Protein AF-C8PBP5-F1 (afdb_monomer)

Structure (mmCIF, N/CA/C/O backbone):
data_AF-C8PBP5-F1
#
_entry.id   AF-C8PBP5-F1
#
loop_
_atom_site.group_PDB
_atom_site.id
_atom_site.type_symbol
_atom_site.label_atom_id
_atom_site.label_alt_id
_atom_site.label_comp_id
_atom_site.label_asym_id
_atom_site.label_entity_id
_atom_site.label_seq_id
_atom_site.pdbx_PDB_ins_code
_atom_site.Cartn_x
_atom_site.Cartn_y
_atom_site.Cartn_z
_atom_site.occupancy
_atom_site.B_iso_or_equiv
_atom_site.auth_seq_id
_atom_site.auth_comp_id
_atom_site.auth_asym_id
_atom_site.auth_atom_id
_atom_site.pdbx_PDB_model_num
ATOM 1 N N . MET A 1 1 ? -18.090 -18.940 14.588 1.00 58.81 1 MET A N 1
ATOM 2 C CA . MET A 1 1 ? -16.762 -18.847 13.919 1.00 58.81 1 MET A CA 1
ATOM 3 C C . MET A 1 1 ? -16.799 -19.028 12.393 1.00 58.81 1 MET A C 1
ATOM 5 O O . MET A 1 1 ? -16.227 -18.182 11.717 1.00 58.81 1 MET A O 1
ATOM 9 N N . LYS A 1 2 ? -17.466 -20.051 11.820 1.00 68.12 2 LYS A N 1
ATOM 10 C CA . LYS A 1 2 ? -17.539 -20.245 10.347 1.00 68.12 2 LYS A CA 1
ATOM 11 C C . LYS A 1 2 ? -18.143 -19.047 9.586 1.00 68.12 2 LYS A C 1
ATOM 13 O O . LYS A 1 2 ? -17.538 -18.582 8.631 1.00 68.12 2 LYS A O 1
ATOM 18 N N . SER A 1 3 ? -19.259 -18.486 10.062 1.00 78.06 3 SER A N 1
ATOM 19 C CA . SER A 1 3 ? -19.927 -17.335 9.417 1.00 78.06 3 SER A CA 1
ATOM 20 C C . SER A 1 3 ? -19.039 -16.078 9.322 1.00 78.06 3 SER A C 1
ATOM 22 O O . SER A 1 3 ? -18.953 -15.464 8.262 1.00 78.06 3 SER A O 1
ATOM 24 N N . LYS A 1 4 ? -18.280 -15.739 10.379 1.00 79.44 4 LYS A N 1
ATOM 25 C CA . LYS A 1 4 ? -17.357 -14.583 10.378 1.00 79.44 4 LYS A CA 1
ATOM 26 C C . LYS A 1 4 ? -16.226 -14.738 9.353 1.00 79.44 4 LYS A C 1
ATOM 28 O O . LYS A 1 4 ? -15.914 -13.785 8.649 1.00 79.44 4 LYS A O 1
ATOM 33 N N . ARG A 1 5 ? -15.655 -15.944 9.226 1.00 83.19 5 ARG A N 1
ATOM 34 C CA . ARG A 1 5 ? -14.628 -16.244 8.209 1.00 83.19 5 ARG A CA 1
ATOM 35 C C . ARG A 1 5 ? -15.178 -16.138 6.787 1.00 83.19 5 ARG A C 1
ATOM 37 O O . ARG A 1 5 ? -14.516 -15.564 5.935 1.00 83.19 5 ARG A O 1
ATOM 44 N N . ILE A 1 6 ? -16.394 -16.631 6.547 1.00 88.00 6 ILE A N 1
ATOM 45 C CA . ILE A 1 6 ? -17.049 -16.511 5.236 1.00 88.00 6 ILE A CA 1
ATOM 46 C C . ILE A 1 6 ? -17.241 -15.035 4.870 1.00 88.00 6 ILE A C 1
ATOM 48 O O . ILE A 1 6 ? -16.852 -14.632 3.779 1.00 88.00 6 ILE A O 1
ATOM 52 N N . LYS A 1 7 ? -17.755 -14.208 5.792 1.00 86.00 7 LYS A N 1
ATOM 53 C CA . LYS A 1 7 ? -17.923 -12.764 5.555 1.00 86.00 7 LYS A CA 1
ATOM 54 C C . LYS A 1 7 ? -16.603 -12.069 5.213 1.00 86.00 7 LYS A C 1
ATOM 56 O O . LYS A 1 7 ? -16.573 -11.280 4.275 1.00 86.00 7 LYS A O 1
ATOM 61 N N . LEU A 1 8 ? -15.529 -12.366 5.953 1.00 88.12 8 LEU A N 1
ATOM 62 C CA . LEU A 1 8 ? -14.197 -11.808 5.692 1.00 88.12 8 LEU A CA 1
ATOM 63 C C . LEU A 1 8 ? -13.700 -12.187 4.297 1.00 88.12 8 LEU A C 1
ATOM 65 O O . LEU A 1 8 ? -13.364 -11.297 3.528 1.00 88.12 8 LEU A O 1
ATOM 69 N N . ASN A 1 9 ? -13.745 -13.472 3.940 1.00 90.75 9 ASN A N 1
ATOM 70 C CA . ASN A 1 9 ? -13.300 -13.942 2.627 1.00 90.75 9 ASN A CA 1
ATOM 71 C C . ASN A 1 9 ? -14.086 -13.294 1.480 1.00 90.75 9 ASN A C 1
ATOM 73 O O . ASN A 1 9 ? -13.494 -12.878 0.486 1.00 90.75 9 ASN A O 1
ATOM 77 N N . VAL A 1 10 ? -15.411 -13.176 1.625 1.00 92.25 10 VAL A N 1
ATOM 78 C CA . VAL A 1 10 ? -16.265 -12.511 0.629 1.00 92.25 10 VAL A CA 1
ATOM 79 C C . VAL A 1 10 ? -15.881 -11.039 0.490 1.00 92.25 10 VAL A C 1
ATOM 81 O O . VAL A 1 10 ? -15.733 -10.552 -0.626 1.00 92.25 10 VAL A O 1
ATOM 84 N N . PHE A 1 11 ? -15.655 -10.330 1.598 1.00 90.31 11 PHE A N 1
ATOM 85 C CA . PHE A 1 11 ? -15.215 -8.937 1.536 1.00 90.31 11 PHE A CA 1
ATOM 86 C C . PHE A 1 11 ? -13.814 -8.777 0.957 1.00 90.31 11 PHE A C 1
ATOM 88 O O . PHE A 1 11 ? -13.587 -7.840 0.204 1.00 90.31 11 PHE A O 1
ATOM 95 N N . THR A 1 12 ? -12.884 -9.684 1.249 1.00 93.75 12 THR A N 1
ATOM 96 C CA . THR A 1 12 ? -11.561 -9.697 0.613 1.00 93.75 12 THR A CA 1
ATOM 97 C C . THR A 1 12 ? -11.690 -9.852 -0.899 1.00 93.75 12 THR A C 1
ATOM 99 O O . THR A 1 12 ? -11.082 -9.080 -1.633 1.00 93.75 12 THR A O 1
ATOM 102 N N . ALA A 1 13 ? -12.528 -10.777 -1.376 1.00 94.44 13 ALA A N 1
ATOM 103 C CA . ALA A 1 13 ? -12.785 -10.948 -2.806 1.00 94.44 13 ALA A CA 1
ATOM 104 C C . ALA A 1 13 ? -13.419 -9.696 -3.441 1.00 94.44 13 ALA A C 1
ATOM 106 O O . ALA A 1 13 ? -13.004 -9.277 -4.520 1.00 94.44 13 ALA A O 1
ATOM 107 N N . LEU A 1 14 ? -14.373 -9.059 -2.753 1.00 94.00 14 LEU A N 1
ATOM 108 C CA . LEU A 1 14 ? -14.971 -7.795 -3.195 1.00 94.00 14 LEU A CA 1
ATOM 109 C C . LEU A 1 14 ? -13.941 -6.663 -3.258 1.00 94.00 14 LEU A C 1
ATOM 111 O O . LEU A 1 14 ? -13.927 -5.918 -4.232 1.00 94.00 14 LEU A O 1
ATOM 115 N N . MET A 1 15 ? -13.062 -6.552 -2.259 1.00 94.06 15 MET A N 1
ATOM 116 C CA . MET A 1 15 ? -11.992 -5.554 -2.250 1.00 94.06 15 MET A CA 1
ATOM 117 C C . MET A 1 15 ? -10.990 -5.797 -3.380 1.00 94.06 15 MET A C 1
ATOM 119 O O . MET A 1 15 ? -10.608 -4.837 -4.034 1.00 94.06 15 MET A O 1
ATOM 123 N N . ILE A 1 16 ? -10.623 -7.051 -3.674 1.00 95.75 16 ILE A N 1
ATOM 124 C CA . ILE A 1 16 ? -9.782 -7.387 -4.838 1.00 95.75 16 ILE A CA 1
ATOM 125 C C . ILE A 1 16 ? -10.450 -6.906 -6.128 1.00 95.75 16 ILE A C 1
ATOM 127 O O . ILE A 1 16 ? -9.833 -6.176 -6.902 1.00 95.75 16 ILE A O 1
ATOM 131 N N . ALA A 1 17 ? -11.714 -7.280 -6.347 1.00 94.00 17 ALA A N 1
ATOM 132 C CA . ALA A 1 17 ? -12.451 -6.888 -7.544 1.00 94.00 17 ALA A CA 1
ATOM 133 C C . ALA A 1 17 ? -12.553 -5.360 -7.668 1.00 94.00 17 ALA A C 1
ATOM 135 O O . ALA A 1 17 ? -12.294 -4.806 -8.735 1.00 94.00 17 ALA A O 1
ATOM 136 N N . MET A 1 18 ? -12.864 -4.671 -6.568 1.00 92.19 18 MET A N 1
ATOM 137 C CA . MET A 1 18 ? -12.952 -3.213 -6.531 1.00 92.19 18 MET A CA 1
ATOM 138 C C . MET A 1 18 ? -11.602 -2.553 -6.828 1.00 92.19 18 MET A C 1
ATOM 140 O O . MET A 1 18 ? -11.562 -1.633 -7.639 1.00 92.19 18 MET A O 1
ATOM 144 N N . SER A 1 19 ? -10.501 -3.028 -6.236 1.00 92.56 19 SER A N 1
ATOM 145 C CA . SER A 1 19 ? -9.151 -2.508 -6.497 1.00 92.56 19 SER A CA 1
ATOM 146 C C . SER A 1 19 ? -8.758 -2.659 -7.967 1.00 92.56 19 SER A C 1
ATOM 148 O O . SER A 1 19 ? -8.250 -1.711 -8.560 1.00 92.56 19 SER A O 1
ATOM 150 N N . VAL A 1 20 ? -9.055 -3.808 -8.586 1.00 92.06 20 VAL A N 1
ATOM 151 C CA . VAL A 1 20 ? -8.788 -4.034 -10.018 1.00 92.06 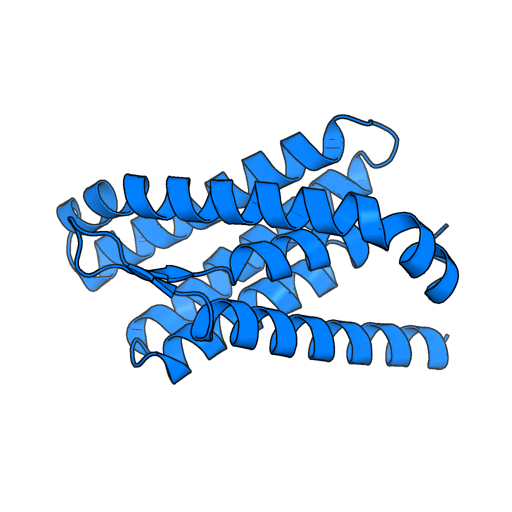20 VAL A CA 1
ATOM 152 C C . VAL A 1 20 ? -9.625 -3.095 -10.890 1.00 92.06 20 VAL A C 1
ATOM 154 O O . VAL A 1 20 ? -9.093 -2.479 -11.813 1.00 92.06 20 VAL A O 1
ATOM 157 N N . VAL A 1 21 ? -10.918 -2.933 -10.589 1.00 89.56 21 VAL A N 1
ATOM 158 C CA . VAL A 1 21 ? -11.800 -2.007 -11.323 1.00 89.56 21 VAL A CA 1
ATOM 159 C C . VAL A 1 21 ? -11.309 -0.566 -11.189 1.00 89.56 21 VAL A C 1
ATOM 161 O O . VAL A 1 21 ? -11.201 0.135 -12.194 1.00 89.56 21 VAL A O 1
ATOM 164 N N . LEU A 1 22 ? -10.951 -0.129 -9.979 1.00 85.50 22 LEU A N 1
ATOM 165 C CA . LEU A 1 22 ? -10.397 1.205 -9.747 1.00 85.50 22 LEU A CA 1
ATOM 166 C C . LEU A 1 22 ? -9.094 1.411 -10.522 1.00 85.50 22 LEU A C 1
ATOM 168 O O . LEU A 1 22 ? -8.945 2.424 -11.204 1.00 85.50 22 LEU A O 1
ATOM 172 N N . GLY A 1 23 ? -8.191 0.431 -10.475 1.00 83.62 23 GLY A N 1
ATOM 173 C CA . GLY A 1 23 ? -6.927 0.467 -11.202 1.00 83.62 23 GLY A CA 1
ATOM 174 C C . GLY A 1 23 ? -7.097 0.510 -12.721 1.00 83.62 23 GLY A C 1
ATOM 175 O O . GLY A 1 23 ? -6.290 1.134 -13.406 1.00 83.62 23 GLY A O 1
ATOM 176 N N . ARG A 1 24 ? -8.155 -0.109 -13.263 1.00 82.88 24 ARG A N 1
ATOM 177 C CA . ARG A 1 24 ? -8.376 -0.1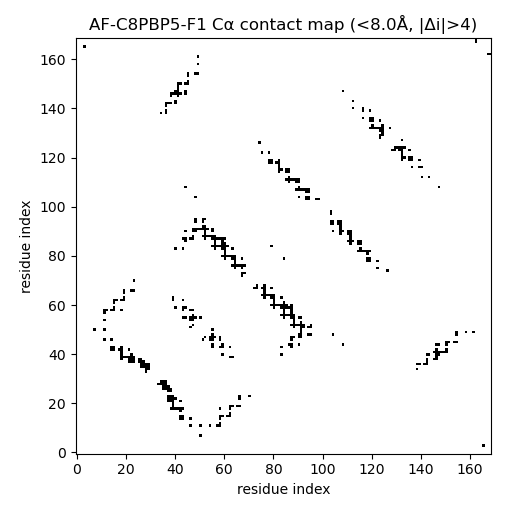84 -14.714 1.00 82.88 24 ARG A CA 1
ATOM 178 C C . ARG A 1 24 ? -9.187 0.976 -15.284 1.00 82.88 24 ARG A C 1
ATOM 180 O O 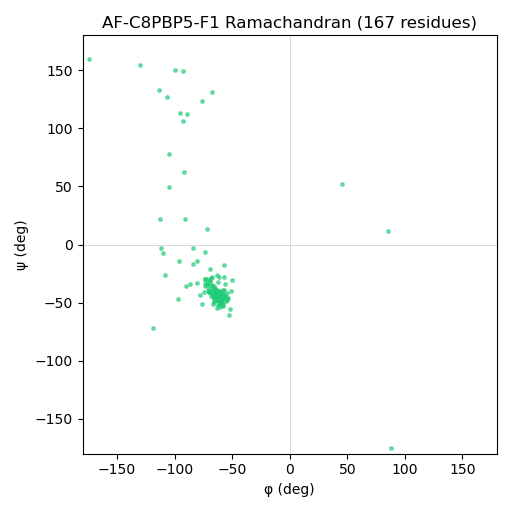. ARG A 1 24 ? -8.933 1.370 -16.424 1.00 82.88 24 ARG A O 1
ATOM 187 N N . CYS A 1 25 ? -10.170 1.476 -14.537 1.00 77.75 25 CYS A N 1
ATOM 188 C CA . CYS A 1 25 ? -11.078 2.533 -14.987 1.00 77.75 25 CYS A CA 1
ATOM 189 C C . CYS A 1 25 ? -10.520 3.936 -14.735 1.00 77.75 25 CYS A C 1
ATOM 191 O O . CYS A 1 25 ? -10.749 4.830 -15.547 1.00 77.75 25 CYS A O 1
ATOM 193 N N . PHE A 1 26 ? -9.776 4.135 -13.645 1.00 71.06 26 PHE A N 1
ATOM 194 C CA . PHE A 1 26 ? -9.191 5.428 -13.299 1.00 71.06 26 PHE A CA 1
ATOM 195 C C . PHE A 1 26 ? -7.696 5.416 -13.592 1.00 71.06 26 PHE A C 1
ATOM 197 O O . PHE A 1 26 ? -6.861 5.266 -12.702 1.00 71.06 26 PHE A O 1
ATOM 204 N N . LEU A 1 27 ? -7.382 5.557 -14.877 1.00 67.38 27 LEU A N 1
ATOM 205 C CA . LEU A 1 27 ? -6.024 5.753 -15.360 1.00 67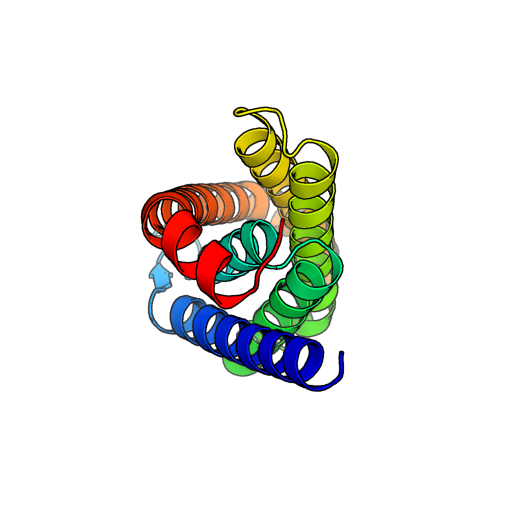.38 27 LEU A CA 1
ATOM 206 C C . LEU A 1 27 ? -5.803 7.253 -15.513 1.00 67.38 27 LEU A C 1
ATOM 208 O O . LEU A 1 27 ? -6.438 7.886 -16.357 1.00 67.38 27 LEU A O 1
ATOM 212 N N . ILE A 1 28 ? -4.919 7.822 -14.698 1.00 64.75 28 ILE A N 1
ATOM 213 C CA . ILE A 1 28 ? -4.480 9.206 -14.882 1.00 64.75 28 ILE A CA 1
ATOM 214 C C . ILE A 1 28 ? -3.217 9.145 -15.752 1.00 64.75 28 ILE A C 1
ATOM 216 O O . ILE A 1 28 ? -2.173 8.696 -15.261 1.00 64.75 28 ILE A O 1
ATOM 220 N N . PRO A 1 29 ? -3.293 9.520 -17.046 1.00 58.41 29 PRO A N 1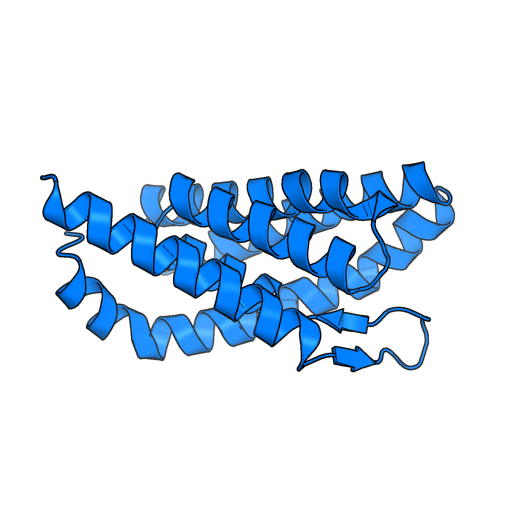
ATOM 221 C CA . PRO A 1 29 ? -2.137 9.469 -17.930 1.00 58.41 29 PRO A CA 1
ATOM 222 C C . PRO A 1 29 ? -1.103 10.501 -17.480 1.00 58.41 29 PRO A C 1
ATOM 224 O O . PRO A 1 29 ? -1.428 11.668 -17.245 1.00 58.41 29 PRO A O 1
ATOM 227 N N . ILE A 1 30 ? 0.156 10.084 -17.364 1.00 58.81 30 ILE A N 1
ATOM 228 C CA . ILE A 1 30 ? 1.251 10.989 -17.021 1.00 58.81 30 ILE A CA 1
ATOM 229 C C . ILE A 1 30 ? 1.800 11.556 -18.330 1.00 58.81 30 ILE A C 1
ATOM 231 O O . ILE A 1 30 ? 2.409 10.838 -19.109 1.00 58.81 30 ILE A O 1
ATOM 235 N N . PHE A 1 31 ? 1.622 12.855 -18.581 1.00 46.28 31 PHE A N 1
ATOM 236 C CA . PHE A 1 31 ? 1.978 13.487 -19.866 1.00 46.28 31 PHE A CA 1
ATOM 237 C C . PHE A 1 31 ? 3.454 13.334 -20.294 1.00 46.28 31 PHE A C 1
ATOM 239 O O . PHE A 1 31 ? 3.767 13.517 -21.467 1.00 46.28 31 PHE A O 1
ATOM 246 N N . TRP A 1 32 ? 4.354 12.993 -19.366 1.00 50.50 32 TRP A N 1
ATOM 247 C CA . TRP A 1 32 ? 5.804 12.921 -19.589 1.00 50.50 32 TRP A CA 1
ATOM 248 C C . TRP A 1 32 ? 6.375 11.497 -19.585 1.00 50.50 32 TRP A C 1
ATOM 250 O O . TRP A 1 32 ? 7.549 11.311 -19.901 1.00 50.50 32 TRP A O 1
ATOM 260 N N . THR A 1 33 ? 5.575 10.483 -19.249 1.00 53.66 33 THR A N 1
ATOM 261 C CA . THR A 1 33 ? 5.997 9.077 -19.272 1.00 53.66 33 THR A CA 1
ATOM 262 C C . THR A 1 33 ? 4.963 8.255 -20.037 1.00 53.66 33 THR A C 1
ATOM 264 O O . THR A 1 33 ? 3.792 8.601 -20.094 1.00 53.66 33 THR A O 1
ATOM 267 N N . ARG A 1 34 ? 5.348 7.116 -20.622 1.00 52.66 34 ARG A N 1
ATOM 268 C CA . ARG A 1 34 ? 4.356 6.146 -21.138 1.00 52.66 34 ARG A CA 1
ATOM 269 C C . ARG A 1 34 ? 3.612 5.410 -20.003 1.00 52.66 34 ARG A C 1
ATOM 271 O O . ARG A 1 34 ? 2.995 4.380 -20.253 1.00 52.66 34 ARG A O 1
ATOM 278 N N . GLY A 1 35 ? 3.731 5.892 -18.764 1.00 53.38 35 GLY A N 1
ATOM 279 C CA . GLY A 1 35 ? 3.156 5.294 -17.568 1.00 53.38 35 GLY A CA 1
ATOM 280 C C . GLY A 1 35 ? 1.784 5.878 -17.243 1.00 53.38 35 GLY A C 1
ATOM 281 O O . GLY A 1 35 ? 1.511 7.053 -17.489 1.00 53.38 35 GLY A O 1
ATOM 282 N N . ASN A 1 36 ? 0.935 5.047 -16.644 1.00 61.50 36 ASN A N 1
ATOM 283 C CA . ASN A 1 36 ? -0.367 5.449 -16.129 1.00 61.50 36 ASN A CA 1
ATOM 284 C C . ASN A 1 36 ? -0.349 5.330 -14.608 1.00 61.50 36 ASN A C 1
ATOM 286 O O . ASN A 1 36 ? 0.056 4.293 -14.087 1.00 61.50 36 ASN A O 1
ATOM 290 N N . ILE A 1 37 ? -0.832 6.353 -13.906 1.00 69.38 37 ILE A N 1
ATOM 291 C CA . ILE A 1 37 ? -1.123 6.220 -12.477 1.00 69.38 37 ILE A CA 1
ATOM 292 C C . ILE A 1 37 ? -2.430 5.447 -12.358 1.00 69.38 37 ILE A C 1
ATOM 294 O O . ILE A 1 37 ? -3.447 5.865 -12.921 1.00 69.38 37 ILE A O 1
ATOM 298 N N . ASN A 1 38 ? -2.399 4.334 -11.630 1.00 80.19 38 ASN A N 1
ATOM 299 C CA . ASN A 1 38 ? -3.587 3.553 -11.318 1.00 80.19 38 ASN A CA 1
ATOM 300 C C . ASN A 1 38 ? -4.088 3.881 -9.896 1.00 80.19 38 ASN A C 1
ATOM 302 O O . ASN A 1 38 ? -3.314 4.237 -9.011 1.00 80.19 38 ASN A O 1
ATOM 306 N N . LEU A 1 39 ? -5.398 3.772 -9.663 1.00 83.81 39 LEU A N 1
ATOM 307 C CA . LEU A 1 39 ? -5.989 3.894 -8.319 1.00 83.81 39 LEU A CA 1
ATOM 308 C C . LEU A 1 39 ? -6.093 2.541 -7.593 1.00 83.81 39 LEU A C 1
ATOM 310 O O . LEU A 1 39 ? -6.905 2.396 -6.677 1.00 83.81 39 LEU A O 1
ATOM 314 N N . CYS A 1 40 ? -5.293 1.546 -7.988 1.00 87.25 40 CYS A N 1
ATOM 315 C CA . CYS A 1 40 ? -5.302 0.225 -7.355 1.00 87.25 40 CYS A CA 1
ATOM 316 C C . CYS A 1 40 ? -4.891 0.334 -5.879 1.00 87.25 40 CYS A C 1
ATOM 318 O O . CYS A 1 40 ? -5.599 -0.164 -4.998 1.00 87.25 40 CYS A O 1
ATOM 320 N N . ASP A 1 41 ? -3.825 1.095 -5.607 1.00 89.00 41 ASP A N 1
ATOM 321 C CA . ASP A 1 41 ? -3.262 1.307 -4.266 1.00 89.00 41 ASP A CA 1
ATOM 322 C C . ASP A 1 41 ? -4.293 1.860 -3.283 1.00 89.00 41 ASP A C 1
ATOM 324 O O . ASP A 1 41 ? -4.306 1.479 -2.115 1.00 89.00 41 ASP A O 1
ATOM 328 N N . ALA A 1 42 ? -5.233 2.692 -3.744 1.00 92.44 42 ALA A N 1
ATOM 329 C CA . ALA A 1 42 ? -6.296 3.210 -2.887 1.00 92.44 42 ALA A CA 1
ATOM 330 C C . ALA A 1 42 ? -7.138 2.080 -2.270 1.00 92.44 42 ALA A C 1
ATOM 332 O O . ALA A 1 42 ? -7.441 2.106 -1.074 1.00 92.44 42 ALA A O 1
ATOM 333 N N . GLY A 1 43 ? -7.496 1.073 -3.073 1.00 92.75 43 GLY A N 1
ATOM 334 C CA . GLY A 1 43 ? -8.259 -0.086 -2.615 1.00 92.75 43 GLY A CA 1
ATOM 335 C C . GLY A 1 43 ? -7.432 -1.014 -1.724 1.00 92.75 43 GLY A C 1
ATOM 336 O O . GLY A 1 43 ? -7.933 -1.485 -0.700 1.00 92.75 43 GLY A O 1
ATOM 337 N N . ILE A 1 44 ? -6.155 -1.212 -2.058 1.00 95.56 44 ILE A N 1
ATOM 338 C CA . ILE A 1 44 ? -5.203 -2.029 -1.288 1.00 95.56 44 ILE A CA 1
ATOM 339 C C . ILE A 1 44 ? -4.989 -1.431 0.102 1.00 95.56 44 ILE A C 1
ATOM 341 O O . ILE A 1 44 ? -5.239 -2.083 1.117 1.00 95.56 44 ILE A O 1
ATOM 345 N N . MET A 1 45 ? -4.604 -0.158 0.155 1.00 96.25 45 MET A N 1
ATOM 346 C CA . MET A 1 45 ? -4.372 0.579 1.391 1.00 96.25 45 MET A CA 1
ATOM 347 C C . MET A 1 45 ? -5.624 0.594 2.276 1.00 96.25 45 MET A C 1
ATOM 349 O O . MET A 1 45 ? -5.535 0.370 3.485 1.00 96.25 45 MET A O 1
ATOM 353 N N . LEU A 1 46 ? -6.802 0.826 1.685 1.00 94.56 46 LEU A N 1
ATOM 354 C CA . LEU A 1 46 ? -8.073 0.821 2.412 1.00 94.56 46 LEU A CA 1
ATOM 355 C C . LEU A 1 46 ? -8.372 -0.565 2.996 1.00 94.56 46 LEU A C 1
ATOM 357 O O . LEU A 1 46 ? -8.732 -0.677 4.171 1.00 94.56 46 LEU A O 1
ATOM 361 N N . ALA A 1 47 ? -8.194 -1.622 2.199 1.00 93.81 47 ALA A N 1
ATOM 362 C CA . ALA A 1 47 ? -8.383 -2.996 2.649 1.00 93.81 47 ALA A CA 1
ATOM 363 C C . ALA A 1 47 ? -7.446 -3.343 3.807 1.00 93.81 47 ALA A C 1
ATOM 365 O O . ALA A 1 47 ? -7.893 -3.934 4.789 1.00 93.81 47 ALA A O 1
ATOM 366 N N . SER A 1 48 ? -6.182 -2.932 3.744 1.00 95.19 48 SER A N 1
ATOM 367 C CA . SER A 1 48 ? -5.208 -3.160 4.814 1.00 95.19 48 SER A CA 1
ATOM 368 C C . SER A 1 48 ? -5.570 -2.461 6.119 1.00 95.19 48 SER A C 1
ATOM 370 O O . SER A 1 48 ? -5.447 -3.062 7.189 1.00 95.19 48 SER A O 1
ATOM 372 N N . LEU A 1 49 ? -6.059 -1.220 6.051 1.00 93.12 49 LEU A N 1
ATOM 373 C CA . LEU A 1 49 ? -6.501 -0.476 7.234 1.00 93.12 49 LEU A CA 1
ATOM 374 C C . LEU A 1 49 ? -7.757 -1.084 7.881 1.00 93.12 49 LEU A C 1
ATOM 376 O O . LEU A 1 49 ? -7.951 -0.946 9.086 1.00 93.12 49 LEU A O 1
ATOM 380 N N . ILE A 1 50 ? -8.611 -1.759 7.108 1.00 91.31 50 ILE A N 1
ATOM 381 C CA . ILE A 1 50 ? -9.898 -2.284 7.591 1.00 91.31 50 ILE A CA 1
ATOM 382 C C . ILE A 1 50 ? -9.818 -3.762 7.988 1.00 91.31 50 ILE A C 1
ATOM 384 O O . ILE A 1 50 ? -10.334 -4.150 9.036 1.00 91.31 50 ILE A O 1
ATOM 388 N N . LEU A 1 51 ? -9.214 -4.597 7.142 1.00 90.19 51 LEU A N 1
ATOM 389 C CA . LEU A 1 51 ? -9.230 -6.060 7.257 1.00 90.19 51 LEU A CA 1
ATOM 390 C C . LEU A 1 51 ? -7.979 -6.617 7.956 1.00 90.19 51 LEU A C 1
ATOM 392 O O . LEU A 1 51 ? -7.977 -7.776 8.375 1.00 90.19 51 LEU A O 1
ATOM 396 N N . GLY A 1 52 ? -6.929 -5.805 8.104 1.00 91.62 52 GLY A N 1
ATOM 397 C CA . GLY A 1 52 ? -5.685 -6.181 8.771 1.00 91.62 52 GLY A CA 1
ATOM 398 C C . GLY A 1 52 ? -4.646 -6.830 7.851 1.00 91.62 52 GLY A C 1
ATOM 399 O O . GLY A 1 52 ? -4.845 -6.907 6.639 1.00 91.62 52 GLY A O 1
ATOM 400 N N . PRO A 1 53 ? -3.511 -7.293 8.411 1.00 94.06 53 PRO A N 1
ATOM 401 C CA . PRO A 1 53 ? -2.306 -7.622 7.643 1.00 94.06 53 PRO A CA 1
ATOM 402 C C . PRO A 1 53 ? -2.504 -8.758 6.641 1.00 94.06 53 PRO A C 1
ATOM 404 O O . PRO A 1 53 ? -2.132 -8.624 5.483 1.00 94.06 53 PRO A O 1
ATOM 407 N N . PHE A 1 54 ? -3.108 -9.872 7.064 1.00 94.94 54 PHE A N 1
ATOM 408 C CA . PHE A 1 54 ? -3.246 -11.049 6.204 1.00 94.94 54 PHE A CA 1
ATOM 409 C C . PHE A 1 54 ? -4.168 -10.784 5.007 1.00 94.94 54 PHE A C 1
ATOM 411 O O . PHE A 1 54 ? -3.801 -11.038 3.865 1.00 94.94 54 PHE A O 1
ATOM 418 N N . TYR A 1 55 ? -5.355 -10.227 5.256 1.00 94.75 55 TYR A N 1
ATOM 419 C CA . TYR A 1 55 ? -6.302 -9.914 4.186 1.00 94.75 55 TYR A CA 1
ATOM 420 C C . TYR A 1 55 ? -5.846 -8.718 3.348 1.00 94.75 55 TYR A C 1
ATOM 422 O O . TYR A 1 55 ? -6.063 -8.728 2.144 1.00 94.75 55 TYR A O 1
ATOM 430 N N . GLY A 1 56 ? -5.174 -7.730 3.946 1.00 95.19 56 GLY A N 1
ATOM 431 C CA . GLY A 1 56 ? -4.533 -6.635 3.220 1.00 95.19 56 GLY A CA 1
ATOM 432 C C . GLY A 1 56 ? -3.479 -7.134 2.232 1.00 95.19 56 GLY A C 1
ATOM 433 O O . GLY A 1 56 ? -3.484 -6.716 1.080 1.00 95.19 56 GLY A O 1
ATOM 434 N N . ALA A 1 57 ? -2.645 -8.095 2.641 1.00 97.38 57 ALA A N 1
ATOM 435 C CA . ALA A 1 57 ? -1.666 -8.731 1.760 1.00 97.38 57 ALA A CA 1
ATOM 436 C C . ALA A 1 57 ? -2.325 -9.492 0.599 1.00 97.38 57 ALA A C 1
ATOM 438 O O . ALA A 1 57 ? -1.879 -9.386 -0.541 1.00 97.38 57 ALA A O 1
ATOM 439 N N . LEU A 1 58 ? -3.409 -10.229 0.872 1.00 97.38 58 LEU A N 1
ATOM 440 C CA . LEU A 1 58 ? -4.171 -10.918 -0.173 1.00 97.38 58 LEU A CA 1
ATOM 441 C C . LEU A 1 58 ? -4.804 -9.936 -1.158 1.00 97.38 58 LEU A C 1
ATOM 443 O O . LEU A 1 58 ? -4.721 -10.165 -2.362 1.00 97.38 58 LEU A O 1
ATOM 447 N N . VAL A 1 59 ? -5.418 -8.854 -0.662 1.00 97.19 59 VAL A N 1
ATOM 448 C CA . VAL A 1 59 ? -5.990 -7.821 -1.532 1.00 97.19 59 VAL A CA 1
ATOM 449 C C . VAL A 1 59 ? -4.892 -7.208 -2.386 1.00 97.19 59 VAL A C 1
ATOM 451 O O . VAL A 1 59 ? -5.012 -7.266 -3.601 1.00 97.19 59 VAL A O 1
ATOM 454 N N . GLY A 1 60 ? -3.816 -6.723 -1.762 1.00 96.56 60 GLY A N 1
ATOM 455 C CA . GLY A 1 60 ? -2.678 -6.104 -2.436 1.00 96.56 60 GLY A CA 1
ATOM 456 C C . GLY A 1 60 ? -2.089 -6.961 -3.539 1.00 96.56 60 GLY A C 1
ATOM 457 O O . GLY A 1 60 ? -2.100 -6.578 -4.709 1.00 96.56 60 GLY A O 1
ATOM 458 N N . GLY A 1 61 ? -1.616 -8.150 -3.177 1.00 96.44 61 GLY A N 1
ATOM 459 C CA . GLY A 1 61 ? -0.929 -9.010 -4.128 1.00 96.44 61 GLY A CA 1
ATOM 460 C C . GLY A 1 61 ? -1.840 -9.463 -5.267 1.00 96.44 61 GLY A C 1
ATOM 461 O O . GLY A 1 61 ? -1.465 -9.366 -6.435 1.00 96.44 61 GLY A O 1
ATOM 462 N N . ILE A 1 62 ? -3.049 -9.944 -4.956 1.00 97.38 62 ILE A N 1
ATOM 463 C CA . ILE A 1 62 ? -3.932 -10.503 -5.986 1.00 97.38 62 ILE A CA 1
ATOM 464 C C . ILE A 1 62 ? -4.454 -9.395 -6.902 1.00 97.38 62 ILE A C 1
ATOM 466 O O . ILE A 1 62 ? -4.485 -9.598 -8.116 1.00 97.38 62 ILE A O 1
ATOM 470 N N . SER A 1 63 ? -4.831 -8.223 -6.374 1.00 95.75 63 SER A N 1
ATOM 471 C CA . SER A 1 63 ? -5.294 -7.130 -7.234 1.00 95.75 63 SER A CA 1
ATOM 472 C C . SER A 1 63 ? -4.176 -6.582 -8.113 1.00 95.75 63 SER A C 1
ATOM 474 O O . SER A 1 63 ? -4.420 -6.365 -9.296 1.00 95.75 63 SER A O 1
ATOM 476 N N . GLY A 1 64 ? -2.962 -6.413 -7.576 1.00 92.81 64 GLY A N 1
ATOM 477 C CA . GLY A 1 64 ? -1.801 -5.973 -8.354 1.00 92.81 64 GLY A CA 1
ATOM 478 C C . GLY A 1 64 ? -1.473 -6.941 -9.493 1.00 92.81 64 GLY A C 1
ATOM 479 O O . GLY A 1 64 ? -1.409 -6.546 -10.653 1.00 92.81 64 GLY A O 1
ATOM 480 N N . MET A 1 65 ? -1.375 -8.237 -9.182 1.00 95.38 65 MET A N 1
ATOM 481 C CA . MET A 1 65 ? -1.126 -9.282 -10.179 1.00 95.38 65 MET A CA 1
ATOM 482 C C . MET A 1 65 ? -2.202 -9.313 -11.275 1.00 95.38 65 MET A C 1
ATOM 484 O O . MET A 1 65 ? -1.881 -9.362 -12.461 1.00 95.38 65 MET A O 1
ATOM 488 N N . LEU A 1 66 ? -3.485 -9.296 -10.894 1.00 94.44 66 LEU A N 1
ATOM 489 C CA . LEU A 1 66 ? -4.588 -9.324 -11.858 1.00 94.44 66 LEU A CA 1
ATOM 490 C C . LEU A 1 66 ? -4.607 -8.072 -12.735 1.00 94.44 66 LEU A C 1
ATOM 492 O O . LEU A 1 66 ? -4.858 -8.180 -13.935 1.00 94.44 66 LEU A O 1
ATOM 496 N N . LEU A 1 67 ? -4.333 -6.901 -12.158 1.00 91.56 67 LEU A N 1
ATOM 497 C CA . LEU A 1 67 ? -4.301 -5.648 -12.901 1.00 91.56 67 LEU A CA 1
ATOM 498 C C . LEU A 1 67 ? -3.232 -5.681 -13.998 1.00 91.56 67 LEU A C 1
ATOM 500 O O . LEU A 1 67 ? -3.529 -5.296 -15.130 1.00 91.56 67 LEU A O 1
ATOM 504 N N . ASP A 1 68 ? -2.041 -6.196 -13.702 1.00 90.12 68 ASP A N 1
ATOM 505 C CA . ASP A 1 68 ? -0.958 -6.307 -14.683 1.00 90.12 68 ASP A CA 1
ATOM 506 C C . ASP A 1 68 ? -1.265 -7.307 -15.794 1.00 90.12 68 ASP A C 1
ATOM 508 O O . ASP A 1 68 ? -1.052 -7.009 -16.972 1.00 90.12 68 ASP A O 1
ATOM 512 N N . LEU A 1 69 ? -1.826 -8.468 -15.441 1.00 91.56 69 LEU A N 1
ATOM 513 C CA . LEU A 1 69 ? -2.249 -9.474 -16.417 1.00 91.56 69 LEU A CA 1
ATOM 514 C C . LEU A 1 69 ? -3.301 -8.910 -17.381 1.00 91.56 69 LEU A C 1
ATOM 516 O O . LEU A 1 69 ? -3.191 -9.092 -18.592 1.00 91.56 69 LEU A O 1
ATOM 520 N N . ILE A 1 70 ? -4.292 -8.182 -16.859 1.00 89.81 70 ILE A N 1
ATOM 521 C CA . ILE A 1 70 ? -5.363 -7.568 -17.661 1.00 89.81 70 ILE A CA 1
ATOM 522 C C . ILE A 1 70 ? -4.841 -6.377 -18.480 1.00 89.81 70 ILE A C 1
ATOM 524 O O . ILE A 1 70 ? -5.364 -6.085 -19.557 1.00 89.81 70 ILE A O 1
ATOM 528 N N . SER A 1 71 ? -3.815 -5.680 -17.990 1.00 83.69 71 SER A N 1
ATOM 529 C CA . SER A 1 71 ? -3.232 -4.507 -18.654 1.00 83.69 71 SER A CA 1
ATOM 530 C C . SER A 1 71 ? -2.187 -4.862 -19.718 1.00 83.69 71 SER A C 1
ATOM 532 O O . SER A 1 71 ? -1.697 -3.965 -20.398 1.00 83.69 71 SER A O 1
ATOM 534 N N . GLY A 1 72 ? -1.871 -6.151 -19.893 1.00 84.19 72 GLY A N 1
ATOM 535 C CA . GLY A 1 72 ? -0.908 -6.633 -20.886 1.00 84.19 72 GLY A CA 1
ATOM 536 C C . GLY A 1 72 ? 0.552 -6.607 -20.422 1.00 84.19 72 GLY A C 1
ATOM 537 O O . GLY A 1 72 ? 1.447 -6.818 -21.236 1.00 84.19 72 GLY A O 1
ATOM 538 N N . TYR A 1 73 ? 0.803 -6.391 -19.129 1.00 84.81 73 TYR A N 1
ATOM 539 C CA . TYR A 1 73 ? 2.135 -6.364 -18.514 1.00 84.81 73 TYR A CA 1
ATOM 540 C C . TYR A 1 73 ? 2.396 -7.641 -17.706 1.00 84.81 73 TYR A C 1
ATOM 542 O O . TYR A 1 73 ? 2.809 -7.593 -16.551 1.00 84.81 73 TYR A O 1
ATOM 550 N N . ALA A 1 74 ? 2.151 -8.813 -18.299 1.00 88.50 74 ALA A N 1
ATOM 551 C CA . ALA A 1 74 ? 2.221 -10.095 -17.592 1.00 88.50 74 ALA A CA 1
ATOM 552 C C . ALA A 1 74 ? 3.585 -10.372 -16.925 1.00 88.50 74 ALA A C 1
ATOM 554 O O . ALA A 1 74 ? 3.637 -11.033 -15.890 1.00 88.50 74 ALA A O 1
ATOM 555 N N . GLN A 1 75 ? 4.679 -9.825 -17.463 1.00 89.38 75 GLN A N 1
ATOM 556 C CA . GLN A 1 75 ? 6.013 -9.914 -16.865 1.00 89.38 75 GLN A CA 1
ATOM 557 C C . GLN A 1 75 ? 6.117 -9.231 -15.490 1.00 89.38 75 GLN A C 1
ATOM 559 O O . GLN A 1 75 ? 6.937 -9.642 -14.672 1.00 89.38 75 GLN A O 1
ATOM 564 N N . PHE A 1 76 ? 5.273 -8.231 -15.212 1.00 89.00 76 PHE A N 1
ATOM 565 C CA . PHE A 1 76 ? 5.210 -7.550 -13.916 1.00 89.00 76 PHE A CA 1
ATOM 566 C C . PHE A 1 76 ? 4.346 -8.287 -12.892 1.00 89.00 76 PHE A C 1
ATOM 568 O O . PHE A 1 76 ? 4.518 -8.074 -11.697 1.00 89.00 76 PHE A O 1
ATOM 575 N N . ALA A 1 77 ? 3.494 -9.221 -13.323 1.00 91.12 77 ALA A N 1
ATOM 576 C CA . ALA A 1 77 ? 2.470 -9.824 -12.475 1.00 91.12 77 ALA A CA 1
ATOM 577 C C . ALA A 1 77 ? 3.025 -10.433 -11.173 1.00 91.12 77 ALA A C 1
ATOM 579 O O . ALA A 1 77 ? 2.443 -10.242 -10.105 1.00 91.12 77 ALA A O 1
ATOM 580 N N . ILE A 1 78 ? 4.168 -11.132 -11.231 1.00 93.62 78 ILE A N 1
ATOM 581 C CA . ILE A 1 78 ? 4.789 -11.724 -10.035 1.00 93.62 78 ILE A CA 1
ATOM 582 C C . ILE A 1 78 ? 5.451 -10.675 -9.134 1.00 93.62 78 ILE A C 1
ATOM 584 O O . ILE A 1 78 ? 5.423 -10.805 -7.911 1.00 93.62 78 ILE A O 1
ATOM 588 N N . PHE A 1 79 ? 6.004 -9.615 -9.724 1.00 93.75 79 PHE A N 1
ATOM 589 C CA . PHE A 1 79 ? 6.589 -8.508 -8.975 1.00 93.75 79 PHE A CA 1
ATOM 590 C C . PHE A 1 79 ? 5.504 -7.725 -8.250 1.00 93.75 79 PHE A C 1
ATOM 592 O O . PHE A 1 79 ? 5.646 -7.471 -7.059 1.00 93.75 79 PHE A O 1
ATOM 599 N N . SER A 1 80 ? 4.388 -7.443 -8.914 1.00 92.88 80 SER A N 1
ATOM 600 C CA . SER A 1 80 ? 3.237 -6.756 -8.329 1.00 92.88 80 SER A CA 1
ATOM 601 C C . SER A 1 80 ? 2.547 -7.593 -7.259 1.00 92.88 80 SER A C 1
ATOM 603 O O . SER A 1 80 ? 2.176 -7.054 -6.218 1.00 92.88 80 SER A O 1
ATOM 605 N N . LEU A 1 81 ? 2.457 -8.917 -7.443 1.00 96.06 81 LEU A N 1
ATOM 606 C CA . LEU A 1 81 ? 1.989 -9.839 -6.401 1.00 96.06 81 LEU A CA 1
ATOM 607 C C . LEU A 1 81 ? 2.790 -9.667 -5.103 1.00 96.06 81 LEU A C 1
ATOM 609 O O . LEU A 1 81 ? 2.215 -9.596 -4.016 1.00 96.06 81 LEU A O 1
ATOM 613 N N . ILE A 1 82 ? 4.117 -9.601 -5.219 1.00 97.00 82 ILE A N 1
ATOM 614 C CA . ILE A 1 82 ? 5.024 -9.489 -4.075 1.00 97.00 82 ILE A CA 1
ATOM 615 C C . ILE A 1 82 ? 5.019 -8.062 -3.519 1.00 97.00 82 ILE A C 1
ATOM 617 O O . ILE A 1 82 ? 4.819 -7.886 -2.321 1.00 97.00 82 ILE A O 1
ATOM 621 N N . ALA A 1 83 ? 5.208 -7.048 -4.361 1.00 96.00 83 ALA A N 1
ATOM 622 C CA . ALA A 1 83 ? 5.330 -5.651 -3.953 1.00 96.00 83 ALA A CA 1
ATOM 623 C C . ALA A 1 83 ? 4.052 -5.155 -3.269 1.00 96.00 83 ALA A C 1
ATOM 625 O O . ALA A 1 83 ? 4.109 -4.705 -2.123 1.00 96.00 83 ALA A O 1
ATOM 626 N N . HIS A 1 84 ? 2.892 -5.328 -3.908 1.00 96.44 84 HIS A N 1
ATOM 627 C CA . HIS A 1 84 ? 1.613 -4.933 -3.321 1.00 96.44 84 HIS A CA 1
ATOM 628 C C . HIS A 1 84 ? 1.161 -5.874 -2.201 1.00 96.44 84 HIS A C 1
ATOM 630 O O . HIS A 1 84 ? 0.502 -5.450 -1.251 1.00 96.44 84 HIS A O 1
ATOM 636 N N . GLY A 1 85 ? 1.533 -7.156 -2.261 1.00 97.00 85 GLY A N 1
ATOM 637 C CA . GLY A 1 85 ? 1.294 -8.082 -1.155 1.00 97.00 85 GLY A CA 1
ATOM 638 C C . GLY A 1 85 ? 2.019 -7.642 0.118 1.00 97.00 85 GLY A C 1
ATOM 639 O O . GLY A 1 85 ? 1.421 -7.600 1.196 1.00 97.00 85 GLY A O 1
ATOM 640 N N . LEU A 1 86 ? 3.290 -7.254 -0.003 1.00 97.81 86 LEU A N 1
ATOM 641 C CA . LEU A 1 86 ? 4.092 -6.737 1.106 1.00 97.81 86 LEU A CA 1
ATOM 642 C C . LEU A 1 86 ? 3.626 -5.354 1.561 1.00 97.81 86 LEU A C 1
ATOM 644 O O . LEU A 1 86 ? 3.543 -5.122 2.765 1.00 97.81 86 LEU A O 1
ATOM 648 N N . GLU A 1 87 ? 3.269 -4.464 0.637 1.00 97.88 87 GLU A N 1
ATOM 649 C CA . GLU A 1 87 ? 2.629 -3.183 0.950 1.00 97.88 87 GLU A CA 1
ATOM 650 C C . GLU A 1 87 ? 1.405 -3.401 1.845 1.00 97.88 87 GLU A C 1
ATOM 652 O O . GLU A 1 87 ? 1.325 -2.873 2.960 1.00 97.88 87 GLU A O 1
ATOM 657 N N . GLY A 1 88 ? 0.479 -4.246 1.387 1.00 97.06 88 GLY A N 1
ATOM 658 C CA . GLY A 1 88 ? -0.757 -4.525 2.094 1.00 97.06 88 GLY A CA 1
ATOM 659 C C . GLY A 1 88 ? -0.518 -5.158 3.468 1.00 97.06 88 GLY A C 1
ATOM 660 O O . 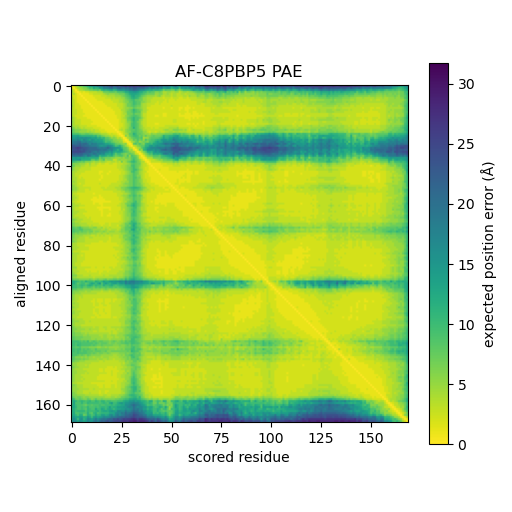GLY A 1 88 ? -1.168 -4.767 4.448 1.00 97.06 88 GLY A O 1
ATOM 661 N N . LEU A 1 89 ? 0.445 -6.081 3.557 1.00 97.88 89 LEU A N 1
ATOM 662 C CA . LEU A 1 89 ? 0.880 -6.714 4.802 1.00 97.88 89 LEU A CA 1
ATOM 663 C C . LEU A 1 89 ? 1.402 -5.679 5.806 1.00 97.88 89 LEU A C 1
ATOM 665 O O . LEU A 1 89 ? 0.979 -5.668 6.964 1.00 97.88 89 LEU A O 1
ATOM 669 N N . VAL A 1 90 ? 2.322 -4.819 5.366 1.00 97.81 90 VAL A N 1
ATOM 670 C CA . VAL A 1 90 ? 3.035 -3.849 6.206 1.00 97.81 90 VAL A CA 1
ATOM 671 C C . VAL A 1 90 ? 2.075 -2.792 6.738 1.00 97.81 90 VAL A C 1
ATOM 673 O O . VAL A 1 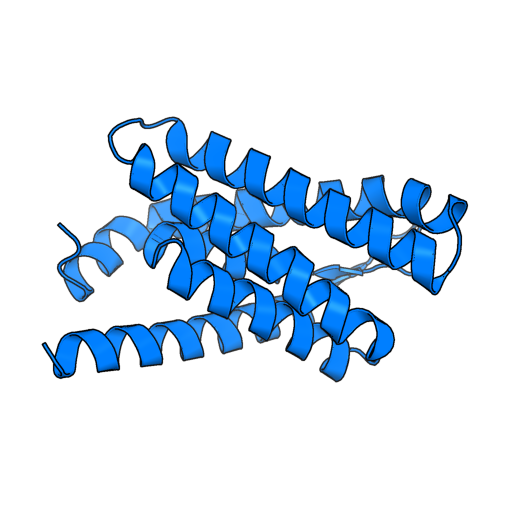90 ? 2.071 -2.536 7.946 1.00 97.81 90 VAL A O 1
ATOM 676 N N . ILE A 1 91 ? 1.194 -2.258 5.888 1.00 97.50 91 ILE A N 1
ATOM 677 C CA . ILE A 1 91 ? 0.165 -1.294 6.304 1.00 97.50 91 ILE A CA 1
ATOM 678 C C . ILE A 1 91 ? -0.731 -1.914 7.375 1.00 97.50 91 ILE A C 1
ATOM 680 O O . ILE A 1 91 ? -0.907 -1.344 8.456 1.00 97.50 91 ILE A O 1
ATOM 684 N N . GLY A 1 92 ? -1.278 -3.101 7.098 1.00 95.56 92 GLY A N 1
ATOM 685 C CA . GLY A 1 92 ? -2.183 -3.771 8.025 1.00 95.56 92 GLY A CA 1
ATOM 686 C C . GLY A 1 92 ? -1.494 -4.110 9.346 1.00 95.56 92 GLY A C 1
ATOM 687 O O . GLY A 1 92 ? -2.078 -3.922 10.412 1.00 95.56 92 GLY A O 1
ATOM 688 N N . PHE A 1 93 ? -0.234 -4.546 9.302 1.00 96.44 93 PHE A N 1
ATOM 689 C CA . PHE A 1 93 ? 0.531 -4.905 10.493 1.00 96.44 93 PHE A CA 1
ATOM 690 C C . PHE A 1 93 ? 0.813 -3.692 11.381 1.00 96.44 93 PHE A C 1
ATOM 692 O O . PHE A 1 93 ? 0.513 -3.725 12.576 1.00 96.44 93 PHE A O 1
ATOM 699 N N . ILE A 1 94 ? 1.353 -2.610 10.812 1.00 95.75 94 ILE A N 1
ATOM 700 C CA . ILE A 1 94 ? 1.687 -1.393 11.565 1.00 95.75 94 ILE A CA 1
ATOM 701 C C . ILE A 1 94 ? 0.422 -0.779 12.157 1.00 95.75 94 ILE A C 1
ATOM 703 O O . ILE A 1 94 ? 0.399 -0.445 13.344 1.00 95.75 94 ILE A O 1
ATOM 707 N N . TYR A 1 95 ? -0.638 -0.662 11.352 1.00 94.31 95 TYR A N 1
ATOM 708 C CA . TYR A 1 95 ? -1.879 -0.046 11.798 1.00 94.31 95 TYR A CA 1
ATOM 709 C C . TYR A 1 95 ? -2.524 -0.830 12.947 1.00 94.31 95 TYR A C 1
ATOM 711 O O . TYR A 1 95 ? -2.844 -0.246 13.981 1.00 94.31 95 TYR A O 1
ATOM 719 N N . PHE A 1 96 ? -2.647 -2.155 12.825 1.00 91.12 96 PHE A N 1
ATOM 720 C CA . PHE A 1 96 ? -3.268 -2.973 13.872 1.00 91.12 96 PHE A CA 1
ATOM 721 C C . PHE A 1 96 ? -2.398 -3.084 15.127 1.00 91.12 96 PHE A C 1
ATOM 723 O O . PHE A 1 96 ? -2.933 -3.105 16.235 1.00 91.12 96 PHE A O 1
ATOM 730 N N . LYS A 1 97 ? -1.067 -3.091 14.990 1.00 91.81 97 LYS A N 1
ATOM 731 C CA . LYS A 1 97 ? -0.148 -3.115 16.139 1.00 91.81 97 LYS A CA 1
ATOM 732 C C . LYS A 1 97 ? -0.163 -1.803 16.929 1.00 91.81 97 LYS A C 1
ATOM 734 O O . LYS A 1 97 ? 0.041 -1.813 18.139 1.00 91.81 97 LYS A O 1
ATOM 739 N N . LEU A 1 98 ? -0.414 -0.677 16.261 1.00 90.88 98 LEU A N 1
ATOM 740 C CA . LEU A 1 98 ? -0.402 0.666 16.849 1.00 90.88 98 LEU A CA 1
ATOM 741 C C . LEU A 1 98 ? -1.799 1.314 16.890 1.00 90.88 98 LEU A C 1
ATOM 743 O O . LEU A 1 98 ? -1.893 2.538 17.000 1.00 90.88 98 LEU A O 1
ATOM 747 N N . LYS A 1 99 ? -2.877 0.512 16.841 1.00 77.44 99 LYS A N 1
ATOM 748 C CA . LYS A 1 99 ? -4.286 0.943 16.672 1.00 77.44 99 LYS A CA 1
ATOM 749 C C . LYS A 1 99 ? -4.715 2.067 17.632 1.00 77.44 99 LYS A C 1
ATOM 751 O O . LYS A 1 99 ? -5.499 2.930 17.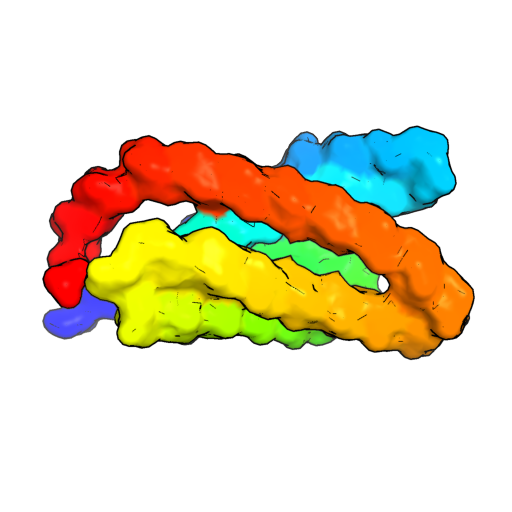252 1.00 77.44 99 LYS A O 1
ATOM 756 N N . ASN A 1 100 ? -4.141 2.121 18.838 1.00 76.88 100 ASN A N 1
ATOM 757 C CA . ASN A 1 100 ? -4.436 3.142 19.857 1.00 76.88 100 ASN A CA 1
ATOM 758 C C . ASN A 1 100 ? -3.856 4.536 19.552 1.00 76.88 100 ASN A C 1
ATOM 760 O O . ASN A 1 100 ? -4.110 5.490 20.286 1.00 76.88 100 ASN A O 1
ATOM 764 N N . ARG A 1 101 ? -3.041 4.680 18.503 1.00 83.81 101 ARG A N 1
ATOM 765 C CA . ARG A 1 101 ? -2.412 5.947 18.122 1.00 83.81 101 ARG A CA 1
ATOM 766 C C . ARG A 1 101 ? -3.083 6.503 16.875 1.00 83.81 101 ARG A C 1
ATOM 768 O O . ARG A 1 101 ? -3.126 5.844 15.840 1.00 83.81 101 ARG A O 1
ATOM 775 N N . THR A 1 102 ? -3.535 7.752 16.934 1.00 82.31 102 THR A N 1
ATOM 776 C CA . THR A 1 102 ? -4.175 8.444 15.800 1.00 82.31 102 THR A CA 1
ATOM 777 C C . THR A 1 102 ? -3.254 8.587 14.588 1.00 82.31 102 THR A C 1
ATOM 779 O O . THR A 1 102 ? -3.739 8.598 13.454 1.00 82.31 102 THR A O 1
ATOM 782 N N . TRP A 1 103 ? -1.938 8.648 14.820 1.00 90.25 103 TRP A N 1
ATOM 783 C CA . TRP A 1 103 ? -0.917 8.764 13.782 1.00 90.25 103 TRP A CA 1
ATOM 784 C C . TRP A 1 103 ? -0.564 7.436 13.091 1.00 90.25 103 TRP A C 1
ATOM 786 O O . TRP A 1 103 ? 0.048 7.452 12.024 1.00 90.25 103 TRP A O 1
ATOM 796 N N . SER A 1 104 ? -0.966 6.292 13.660 1.00 92.12 104 SER A N 1
ATOM 797 C CA . SER A 1 104 ? -0.568 4.953 13.188 1.00 92.12 104 SER A CA 1
ATOM 798 C C . SER A 1 104 ? -0.919 4.699 11.725 1.00 92.12 104 SER A C 1
ATOM 800 O O . SER A 1 104 ? -0.108 4.139 11.000 1.00 92.12 104 SER A O 1
ATOM 802 N N . LYS A 1 105 ? -2.091 5.160 11.274 1.00 92.94 105 LYS A N 1
ATOM 803 C CA . LYS A 1 105 ? -2.541 5.042 9.880 1.00 92.94 105 LYS A CA 1
ATOM 804 C C . LYS A 1 105 ? -1.613 5.768 8.905 1.00 92.94 105 LYS A C 1
ATOM 806 O O . LYS A 1 105 ? -1.277 5.206 7.876 1.00 92.94 105 LYS A O 1
ATOM 811 N N . TYR A 1 106 ? -1.145 6.973 9.240 1.00 95.06 106 TYR A N 1
ATOM 812 C CA . TYR A 1 106 ? -0.245 7.725 8.362 1.00 95.06 106 TYR A CA 1
ATOM 813 C C . TYR A 1 106 ? 1.127 7.058 8.289 1.00 95.06 106 TYR A C 1
ATOM 815 O O . TYR A 1 106 ? 1.676 6.926 7.201 1.00 95.06 106 TYR A O 1
ATOM 823 N N . LEU A 1 107 ? 1.647 6.571 9.425 1.00 95.50 107 LEU A N 1
ATOM 824 C CA . LEU A 1 107 ? 2.906 5.826 9.431 1.00 95.50 107 LEU A CA 1
ATOM 825 C C . LEU A 1 107 ? 2.785 4.507 8.655 1.00 95.50 107 LEU A C 1
ATOM 827 O O . LEU A 1 107 ? 3.686 4.160 7.900 1.00 95.50 107 LEU A O 1
ATOM 831 N N . ALA A 1 108 ? 1.680 3.784 8.838 1.00 95.94 108 ALA A N 1
ATOM 832 C CA . ALA A 1 108 ? 1.412 2.532 8.145 1.00 95.94 108 ALA A CA 1
ATOM 833 C C . ALA A 1 108 ? 1.396 2.732 6.628 1.00 95.94 108 ALA A C 1
ATOM 835 O O . ALA A 1 108 ? 2.108 2.023 5.925 1.00 95.94 108 ALA A O 1
ATOM 836 N N . LEU A 1 109 ? 0.642 3.728 6.147 1.00 96.25 109 LEU A N 1
ATOM 837 C CA . LEU A 1 109 ? 0.580 4.080 4.729 1.00 96.25 109 LEU A CA 1
ATOM 838 C C . LEU A 1 109 ? 1.952 4.487 4.197 1.00 96.25 109 LEU A C 1
ATOM 840 O O . LEU A 1 109 ? 2.379 3.946 3.190 1.00 96.25 109 LEU A O 1
ATOM 844 N N . PHE A 1 110 ? 2.674 5.357 4.908 1.00 96.69 110 PHE A N 1
ATOM 845 C CA . PHE A 1 110 ? 4.013 5.784 4.503 1.00 96.69 110 PHE A CA 1
ATOM 846 C C . PHE A 1 110 ? 4.982 4.603 4.352 1.00 96.69 110 PHE A C 1
ATOM 848 O O . PHE A 1 110 ? 5.624 4.456 3.315 1.00 96.69 110 PHE A O 1
ATOM 855 N N . LEU A 1 111 ? 5.072 3.732 5.361 1.00 97.38 111 LEU A N 1
ATOM 856 C CA . LEU A 1 111 ? 5.976 2.581 5.317 1.00 97.38 111 LEU A CA 1
ATOM 857 C C . LEU A 1 111 ? 5.539 1.543 4.273 1.00 97.38 111 LEU A C 1
ATOM 859 O O . LEU A 1 111 ? 6.396 0.963 3.611 1.00 97.38 111 LEU A O 1
ATOM 863 N N . GLY A 1 112 ? 4.233 1.350 4.074 1.00 96.88 112 GLY A N 1
ATOM 864 C CA . GLY A 1 112 ? 3.699 0.529 2.985 1.00 96.88 112 GLY A CA 1
ATOM 865 C C . GLY A 1 112 ? 4.082 1.057 1.605 1.00 96.88 112 GLY A C 1
ATOM 866 O O . GLY A 1 112 ? 4.619 0.308 0.793 1.00 96.88 112 GLY A O 1
ATOM 867 N N . SER A 1 113 ? 3.893 2.358 1.372 1.00 96.31 113 SER A N 1
ATOM 868 C CA . SER A 1 113 ? 4.294 3.030 0.135 1.00 96.31 113 SER A CA 1
ATOM 869 C C . SER A 1 113 ? 5.778 2.853 -0.158 1.00 96.31 113 SER A C 1
ATOM 871 O O . SER A 1 113 ? 6.143 2.550 -1.288 1.00 96.31 113 SER A O 1
ATOM 873 N N . VAL A 1 114 ? 6.644 2.992 0.852 1.00 96.75 114 VAL A N 1
ATOM 874 C CA . VAL A 1 114 ? 8.093 2.787 0.687 1.00 96.75 114 VAL A CA 1
ATOM 875 C C . VAL A 1 114 ? 8.403 1.360 0.233 1.00 96.75 114 VAL A C 1
ATOM 877 O O . VAL A 1 114 ? 9.236 1.170 -0.651 1.00 96.75 114 VAL A O 1
ATOM 880 N N . VAL A 1 115 ? 7.721 0.361 0.799 1.00 97.12 115 VAL A N 1
ATOM 881 C CA . VAL A 1 115 ? 7.891 -1.048 0.415 1.00 97.12 115 VAL A CA 1
ATOM 882 C C . VAL A 1 115 ? 7.442 -1.293 -1.023 1.00 97.12 115 VAL A C 1
ATOM 884 O O . VAL A 1 115 ? 8.171 -1.937 -1.777 1.00 97.12 115 VAL A O 1
ATOM 887 N N . MET A 1 116 ? 6.295 -0.740 -1.424 1.00 96.00 116 MET A N 1
ATOM 888 C CA . MET A 1 116 ? 5.814 -0.825 -2.804 1.00 96.00 116 MET A CA 1
ATOM 889 C C . MET A 1 116 ? 6.806 -0.176 -3.778 1.00 96.00 116 MET A C 1
ATOM 891 O O . MET A 1 116 ? 7.249 -0.827 -4.724 1.00 96.00 116 MET A O 1
ATOM 895 N N . ILE A 1 117 ? 7.237 1.061 -3.502 1.00 94.88 117 ILE A N 1
ATOM 896 C CA . ILE A 1 117 ? 8.183 1.801 -4.352 1.00 94.88 117 ILE A CA 1
ATOM 897 C C . ILE A 1 117 ? 9.497 1.025 -4.489 1.00 94.88 117 ILE A C 1
ATOM 899 O O . ILE A 1 117 ? 10.003 0.877 -5.598 1.00 94.88 117 ILE A O 1
ATOM 903 N N . ALA A 1 118 ? 10.038 0.491 -3.391 1.00 94.94 118 ALA A N 1
ATOM 904 C CA . ALA A 1 118 ? 11.249 -0.326 -3.431 1.00 94.94 118 ALA A CA 1
ATOM 905 C C . ALA A 1 118 ? 11.058 -1.596 -4.278 1.00 94.94 118 ALA A C 1
ATOM 907 O O . ALA A 1 118 ? 11.935 -1.937 -5.073 1.00 94.94 118 ALA A O 1
ATOM 908 N N . GLY A 1 119 ? 9.907 -2.263 -4.155 1.00 94.12 119 GLY A N 1
ATOM 909 C CA . GLY A 1 119 ? 9.552 -3.422 -4.975 1.00 94.12 119 GLY A CA 1
ATOM 910 C C . GLY A 1 119 ? 9.543 -3.101 -6.470 1.00 94.12 119 GLY A C 1
ATOM 911 O O . GLY A 1 119 ? 10.148 -3.833 -7.254 1.00 94.12 119 GLY A O 1
ATOM 912 N N . TYR A 1 120 ? 8.942 -1.976 -6.861 1.00 90.75 120 TYR A N 1
ATOM 913 C CA . TYR A 1 120 ? 8.916 -1.545 -8.261 1.00 90.75 120 TYR A CA 1
ATOM 914 C C . TYR A 1 120 ? 10.276 -1.086 -8.778 1.00 90.75 120 TYR A C 1
ATOM 916 O O . TYR A 1 120 ? 10.630 -1.425 -9.900 1.00 90.75 120 TYR A O 1
ATOM 924 N N . VAL A 1 121 ? 11.093 -0.409 -7.966 1.00 92.62 121 VAL A N 1
ATOM 925 C CA . VAL A 1 121 ? 12.472 -0.070 -8.360 1.00 92.62 121 VAL A CA 1
ATOM 926 C C . VAL A 1 121 ? 13.264 -1.332 -8.693 1.00 92.62 121 VAL A C 1
ATOM 928 O O . VAL A 1 121 ? 13.989 -1.349 -9.688 1.00 92.62 121 VAL A O 1
ATOM 931 N N . VAL A 1 122 ? 13.119 -2.392 -7.892 1.00 93.38 122 VAL A N 1
ATOM 932 C CA . VAL A 1 122 ? 13.754 -3.691 -8.160 1.00 93.38 122 VAL A CA 1
ATOM 933 C C . VAL A 1 122 ? 13.188 -4.323 -9.433 1.00 93.38 122 VAL A C 1
ATOM 935 O O . VAL A 1 122 ? 13.968 -4.765 -10.276 1.00 93.38 122 VAL A O 1
ATOM 938 N N . ALA A 1 123 ? 11.864 -4.326 -9.604 1.00 91.00 123 ALA A N 1
ATOM 939 C CA . ALA A 1 123 ? 11.202 -4.893 -10.778 1.00 91.00 123 ALA A CA 1
ATOM 940 C C . ALA A 1 123 ? 11.622 -4.187 -12.079 1.00 91.00 123 ALA A C 1
ATOM 942 O O . ALA A 1 123 ? 12.085 -4.839 -13.012 1.00 91.00 123 ALA A O 1
ATOM 943 N N . ASP A 1 124 ? 11.549 -2.857 -12.118 1.00 89.00 124 ASP A N 1
ATOM 944 C CA . ASP A 1 124 ? 11.922 -2.033 -13.272 1.00 89.00 124 ASP A CA 1
ATOM 945 C C . ASP A 1 124 ? 13.419 -2.135 -13.590 1.00 89.00 124 ASP A C 1
ATOM 947 O O . ASP A 1 124 ? 13.819 -2.189 -14.758 1.00 89.00 124 ASP A O 1
ATOM 951 N N . SER A 1 125 ? 14.258 -2.201 -12.551 1.00 89.94 125 SER A N 1
ATOM 952 C CA . SER A 1 125 ? 15.702 -2.391 -12.713 1.00 89.94 125 SER A CA 1
ATOM 953 C C . SER A 1 125 ? 16.043 -3.746 -13.322 1.00 89.94 125 SER A C 1
ATOM 955 O O . SER A 1 125 ? 16.958 -3.826 -14.141 1.00 89.94 125 SER A O 1
ATOM 957 N N . TYR A 1 126 ? 15.318 -4.792 -12.920 1.00 92.38 126 TYR A N 1
ATOM 958 C CA . TYR A 1 126 ? 15.532 -6.160 -13.379 1.00 92.38 126 TYR A CA 1
ATOM 959 C C . TYR A 1 126 ? 14.960 -6.408 -14.781 1.00 92.38 126 TYR A C 1
ATOM 961 O O . TYR A 1 126 ? 15.618 -7.037 -15.605 1.00 92.38 126 TYR A O 1
ATOM 969 N N . LEU A 1 127 ? 13.753 -5.911 -15.064 1.00 89.31 127 LEU A N 1
ATOM 970 C CA . LEU A 1 127 ? 13.049 -6.155 -16.327 1.00 89.31 127 LEU A CA 1
ATOM 971 C C . LEU A 1 127 ? 13.525 -5.256 -17.471 1.00 89.31 127 LEU A C 1
ATOM 973 O O . LEU A 1 127 ? 13.515 -5.689 -18.623 1.00 89.31 127 LEU A O 1
ATOM 977 N N . TYR A 1 128 ? 13.924 -4.017 -17.174 1.00 86.94 128 TYR A N 1
ATOM 978 C CA . TYR A 1 128 ? 14.307 -3.044 -18.196 1.00 86.94 128 TYR A CA 1
ATOM 979 C C . TYR A 1 128 ? 15.761 -2.594 -18.058 1.00 86.94 128 TYR A C 1
ATOM 981 O O . TYR A 1 128 ? 16.591 -2.903 -18.910 1.00 86.94 128 TYR A O 1
ATOM 989 N N . SER A 1 129 ? 16.074 -1.796 -17.034 1.00 88.62 129 SER A N 1
ATOM 990 C CA . SER A 1 129 ? 17.433 -1.315 -16.750 1.00 88.62 129 SER A CA 1
ATOM 991 C C . SER A 1 129 ? 17.473 -0.544 -15.434 1.00 88.62 129 SER A C 1
ATOM 993 O O . SER A 1 129 ? 16.473 0.046 -15.029 1.00 88.62 129 SER A O 1
ATOM 995 N N . LEU A 1 130 ? 18.660 -0.408 -14.832 1.00 86.62 130 LEU A N 1
ATOM 996 C CA . LEU A 1 130 ? 18.854 0.439 -13.645 1.00 86.62 130 LEU A CA 1
ATOM 997 C C . LEU A 1 130 ? 18.309 1.865 -13.838 1.00 86.62 130 LEU A C 1
ATOM 999 O O . LEU A 1 130 ? 17.689 2.418 -12.936 1.00 86.62 130 LEU A O 1
ATOM 1003 N N . LYS A 1 131 ? 18.490 2.460 -15.026 1.00 86.94 131 LYS A N 1
ATOM 1004 C CA . LYS A 1 131 ? 17.969 3.803 -15.334 1.00 86.94 131 LYS A CA 1
ATOM 1005 C C . LYS A 1 131 ? 16.440 3.851 -15.300 1.00 86.94 131 LYS A C 1
ATOM 1007 O O . LYS A 1 131 ? 15.888 4.839 -14.827 1.00 86.94 131 LYS A O 1
ATOM 1012 N N . ALA A 1 132 ? 15.770 2.802 -15.780 1.00 83.81 132 ALA A N 1
ATOM 1013 C CA . ALA A 1 132 ? 14.314 2.710 -15.739 1.00 83.81 132 ALA A CA 1
ATOM 1014 C C . ALA A 1 132 ? 13.802 2.678 -14.293 1.00 83.81 132 ALA A C 1
ATOM 1016 O O . ALA A 1 132 ? 12.898 3.442 -13.965 1.00 83.81 132 ALA A O 1
ATOM 1017 N N . GLY A 1 133 ? 14.451 1.902 -13.416 1.00 84.12 133 GLY A N 1
ATOM 1018 C CA . GLY A 1 133 ? 14.106 1.857 -11.992 1.00 84.12 133 GLY A CA 1
ATOM 1019 C C . GLY A 1 133 ? 14.180 3.223 -11.310 1.00 84.12 133 GLY A C 1
ATOM 1020 O O . GLY A 1 133 ? 13.248 3.612 -10.613 1.00 84.12 133 GLY A O 1
ATOM 1021 N N . TRP A 1 134 ? 15.234 4.002 -11.567 1.00 84.62 134 TRP A N 1
ATOM 1022 C CA . TRP A 1 134 ? 15.357 5.359 -11.016 1.00 84.62 134 TRP A CA 1
ATOM 1023 C C . TRP A 1 134 ? 14.285 6.322 -11.533 1.00 84.62 134 TRP A C 1
ATOM 1025 O O . TRP A 1 134 ? 13.745 7.113 -10.759 1.00 84.62 134 TRP A O 1
ATOM 1035 N N . LEU A 1 135 ? 13.957 6.254 -12.825 1.00 85.44 135 LEU A N 1
ATOM 1036 C CA . LEU A 1 135 ? 12.922 7.102 -13.421 1.00 85.44 135 LEU A CA 1
ATOM 1037 C C . LEU A 1 135 ? 11.512 6.740 -12.921 1.00 85.44 135 LEU A C 1
ATOM 1039 O O . LEU A 1 135 ? 10.676 7.632 -12.775 1.00 85.44 135 LEU A O 1
ATOM 1043 N N . GLY A 1 136 ? 11.263 5.464 -12.606 1.00 84.31 136 GLY A N 1
ATOM 1044 C CA . GLY A 1 136 ? 9.987 4.972 -12.073 1.00 84.31 136 GLY A CA 1
ATOM 1045 C C . GLY A 1 136 ? 9.675 5.431 -10.644 1.00 84.31 136 GLY A C 1
ATOM 1046 O O . GLY A 1 136 ? 8.510 5.499 -10.255 1.00 84.31 136 GLY A O 1
ATOM 1047 N N . ILE A 1 137 ? 10.681 5.831 -9.855 1.00 88.75 137 ILE A N 1
ATOM 1048 C CA . ILE A 1 137 ? 10.477 6.296 -8.470 1.00 88.75 137 ILE A CA 1
ATOM 1049 C C . ILE A 1 137 ? 9.476 7.454 -8.417 1.00 88.75 137 ILE A C 1
ATOM 1051 O O . ILE A 1 137 ? 8.565 7.443 -7.591 1.00 88.75 137 ILE A O 1
ATOM 1055 N N . GLY A 1 138 ? 9.616 8.440 -9.308 1.00 88.31 138 GLY A N 1
ATOM 1056 C CA . GLY A 1 138 ? 8.750 9.620 -9.308 1.00 88.31 138 GLY A CA 1
ATOM 1057 C C . GLY A 1 138 ? 7.281 9.272 -9.550 1.00 88.31 138 GLY A C 1
ATOM 1058 O O . GLY A 1 138 ? 6.399 9.778 -8.855 1.00 88.31 138 GLY A O 1
ATOM 1059 N N . THR A 1 139 ? 7.011 8.366 -10.493 1.00 86.25 139 THR A N 1
ATOM 1060 C CA . THR A 1 139 ? 5.645 7.934 -10.814 1.00 86.25 139 THR A CA 1
ATOM 1061 C C . THR A 1 139 ? 5.049 7.088 -9.693 1.00 86.25 139 THR A C 1
ATOM 1063 O O . THR A 1 139 ? 3.900 7.314 -9.317 1.00 86.25 139 THR A O 1
ATOM 1066 N N . ASN A 1 140 ? 5.841 6.196 -9.091 1.00 91.31 140 ASN A N 1
ATOM 1067 C CA . ASN A 1 140 ? 5.397 5.349 -7.980 1.00 91.31 140 ASN A CA 1
ATOM 1068 C C . ASN A 1 140 ? 5.124 6.164 -6.705 1.00 91.31 140 ASN A C 1
ATOM 1070 O O . ASN A 1 140 ? 4.171 5.875 -5.987 1.00 91.31 140 ASN A O 1
ATOM 1074 N N . ILE A 1 141 ? 5.891 7.232 -6.447 1.00 91.38 141 ILE A N 1
ATOM 1075 C CA . ILE A 1 141 ? 5.600 8.178 -5.356 1.00 91.38 141 ILE A CA 1
ATOM 1076 C C . ILE A 1 141 ? 4.244 8.853 -5.577 1.00 91.38 141 ILE A C 1
ATOM 1078 O O . ILE A 1 141 ? 3.432 8.909 -4.655 1.00 91.38 141 ILE A O 1
ATOM 1082 N N . LEU A 1 142 ? 3.982 9.362 -6.785 1.00 89.50 142 LEU A N 1
ATOM 1083 C CA . LEU A 1 142 ? 2.702 10.005 -7.094 1.00 89.50 142 LEU A CA 1
ATOM 1084 C C . LEU A 1 142 ? 1.532 9.028 -6.954 1.00 89.50 142 LEU A C 1
ATOM 1086 O O . LEU A 1 142 ? 0.515 9.385 -6.359 1.00 89.50 142 LEU A O 1
ATOM 1090 N N . GLN A 1 143 ? 1.693 7.797 -7.443 1.00 90.00 143 GLN A N 1
ATOM 1091 C CA . GLN A 1 143 ? 0.690 6.743 -7.302 1.00 90.00 143 GLN A CA 1
ATOM 1092 C C . GLN A 1 143 ? 0.392 6.446 -5.830 1.00 90.00 143 GLN A C 1
ATOM 1094 O O . GLN A 1 143 ? -0.764 6.517 -5.411 1.00 90.00 143 GLN A O 1
ATOM 1099 N N . ALA A 1 144 ? 1.435 6.239 -5.027 1.00 92.88 144 ALA A N 1
ATOM 1100 C CA . ALA A 1 144 ? 1.305 5.968 -3.603 1.00 92.88 144 ALA A CA 1
ATOM 1101 C C . ALA A 1 144 ? 0.633 7.123 -2.841 1.00 92.88 144 ALA A C 1
ATOM 1103 O O . ALA A 1 144 ? -0.207 6.894 -1.971 1.00 92.88 144 ALA A O 1
ATOM 1104 N N . LEU A 1 145 ? 0.971 8.373 -3.174 1.00 92.62 145 LEU A N 1
ATOM 1105 C CA . LEU A 1 145 ? 0.385 9.561 -2.548 1.00 92.62 145 LEU A CA 1
ATOM 1106 C C . LEU A 1 145 ? -1.104 9.696 -2.867 1.00 92.62 145 LEU A C 1
ATOM 1108 O O . LEU A 1 145 ? -1.912 9.896 -1.959 1.00 92.62 145 LEU A O 1
ATOM 1112 N N . ILE A 1 146 ? -1.477 9.570 -4.142 1.00 90.88 146 ILE A N 1
ATOM 1113 C CA . ILE A 1 146 ? -2.879 9.642 -4.566 1.00 90.88 146 ILE A CA 1
ATOM 1114 C C . ILE A 1 146 ? -3.666 8.488 -3.933 1.00 90.88 146 ILE A C 1
ATOM 1116 O O . ILE A 1 146 ? -4.732 8.717 -3.355 1.00 90.88 146 ILE A O 1
ATOM 1120 N N . GLY A 1 147 ? -3.109 7.274 -3.958 1.00 92.50 147 GLY A N 1
ATOM 1121 C CA . GLY A 1 147 ? -3.671 6.098 -3.299 1.00 92.50 147 GLY A CA 1
ATOM 1122 C C . GLY A 1 147 ? -3.926 6.334 -1.810 1.00 92.50 147 GLY A C 1
ATOM 1123 O O . GLY A 1 147 ? -5.037 6.103 -1.329 1.00 92.50 147 GLY A O 1
ATOM 1124 N N . ALA A 1 148 ? -2.947 6.888 -1.092 1.00 94.31 148 ALA A N 1
ATOM 1125 C CA . ALA A 1 148 ? -3.056 7.184 0.333 1.00 94.31 148 ALA A CA 1
ATOM 1126 C C . ALA A 1 148 ? -4.127 8.243 0.635 1.00 94.31 148 ALA A C 1
ATOM 1128 O O . ALA A 1 148 ? -4.908 8.073 1.575 1.00 94.31 148 ALA A O 1
ATOM 1129 N N . ILE A 1 149 ? -4.209 9.314 -0.160 1.00 92.94 149 ILE A N 1
ATOM 1130 C CA . ILE A 1 149 ? -5.218 10.373 0.008 1.00 92.94 149 ILE A CA 1
ATOM 1131 C C . ILE A 1 149 ? -6.631 9.815 -0.193 1.00 92.94 149 ILE A C 1
ATOM 1133 O O . ILE A 1 149 ? -7.520 10.052 0.634 1.00 92.94 149 ILE A O 1
ATOM 1137 N N . VAL A 1 150 ? -6.844 9.051 -1.267 1.00 91.62 150 VAL A N 1
ATOM 1138 C CA . VAL A 1 150 ? -8.150 8.449 -1.571 1.00 91.62 150 VAL A CA 1
ATOM 1139 C C . VAL A 1 150 ? -8.517 7.412 -0.509 1.00 91.62 150 VAL A C 1
ATOM 1141 O O . VAL A 1 150 ? -9.627 7.441 0.026 1.00 91.62 150 VAL A O 1
ATOM 1144 N N . SER A 1 151 ? -7.571 6.549 -0.133 1.00 92.75 151 SER A N 1
ATOM 1145 C CA . SER A 1 151 ? -7.754 5.540 0.912 1.00 92.75 151 SER A CA 1
ATOM 1146 C C . SER A 1 151 ? -8.132 6.164 2.253 1.00 92.75 151 SER A C 1
ATOM 1148 O O . SER A 1 151 ? -9.104 5.736 2.872 1.00 92.75 151 SER A O 1
ATOM 1150 N N . LEU A 1 152 ? -7.440 7.221 2.692 1.00 92.81 152 LEU A N 1
ATOM 1151 C CA . LEU A 1 152 ? -7.758 7.909 3.946 1.00 92.81 152 LEU A CA 1
ATOM 1152 C C . LEU A 1 152 ? -9.145 8.546 3.910 1.00 92.81 152 LEU A C 1
ATOM 1154 O O . LEU A 1 152 ? -9.909 8.398 4.865 1.00 92.81 152 LEU A O 1
ATOM 1158 N N . SER A 1 153 ? -9.483 9.216 2.808 1.00 91.12 153 SER A N 1
ATOM 1159 C CA . SER A 1 153 ? -10.808 9.810 2.595 1.00 91.12 153 SER A CA 1
ATOM 1160 C C . SER A 1 153 ? -11.917 8.763 2.753 1.00 91.12 153 SER A C 1
ATOM 1162 O O . SER A 1 153 ? -12.863 8.954 3.524 1.00 91.12 153 SER A O 1
ATOM 1164 N N . LEU A 1 154 ? -11.759 7.612 2.095 1.00 90.50 154 LEU A N 1
ATOM 1165 C CA . LEU A 1 154 ? -12.692 6.488 2.187 1.00 90.50 154 LEU A CA 1
ATOM 1166 C C . LEU A 1 154 ? -12.694 5.845 3.576 1.00 90.50 154 LEU A C 1
ATOM 1168 O O . LEU A 1 154 ? -13.756 5.526 4.108 1.00 90.50 154 LEU A O 1
ATOM 1172 N N . TYR A 1 155 ? -11.529 5.695 4.201 1.00 90.56 155 TYR A N 1
ATOM 1173 C CA . TYR A 1 155 ? -11.392 5.138 5.541 1.00 90.56 155 TYR A CA 1
ATOM 1174 C C . TYR A 1 155 ? -12.168 5.970 6.567 1.00 90.56 155 TYR A C 1
ATOM 1176 O O . TYR A 1 155 ? -12.916 5.417 7.377 1.00 90.56 155 TYR A O 1
ATOM 1184 N N . PHE A 1 156 ? -12.065 7.299 6.527 1.00 88.88 156 PHE A N 1
ATOM 1185 C CA . PHE A 1 156 ? -12.831 8.162 7.429 1.00 88.88 156 PHE A CA 1
ATOM 1186 C C . PHE A 1 156 ? -14.340 8.094 7.177 1.00 88.88 156 PHE A C 1
ATOM 1188 O O . PHE A 1 156 ? -15.110 8.105 8.138 1.00 88.88 156 PHE A O 1
ATOM 1195 N N . ALA A 1 157 ? -14.765 7.957 5.919 1.00 87.00 157 ALA A N 1
ATOM 1196 C CA . ALA A 1 157 ? -16.177 7.820 5.566 1.00 87.00 157 ALA A CA 1
ATOM 1197 C C . ALA A 1 157 ? -16.774 6.453 5.965 1.00 87.00 157 ALA A C 1
ATOM 1199 O O . ALA A 1 157 ? -17.944 6.371 6.349 1.00 87.00 157 ALA A O 1
ATOM 1200 N N . LEU A 1 158 ? -15.987 5.374 5.882 1.00 83.19 158 LEU A N 1
ATOM 1201 C CA . LEU A 1 158 ? -16.487 3.996 5.955 1.00 83.19 158 LEU A CA 1
ATOM 1202 C C . LEU A 1 158 ? -16.141 3.258 7.254 1.00 83.19 158 LEU A C 1
ATOM 1204 O O . LEU A 1 158 ? -16.889 2.362 7.649 1.00 83.19 158 LEU A O 1
ATOM 1208 N N . SER A 1 159 ? -15.052 3.619 7.941 1.00 72.81 159 SER A N 1
ATOM 1209 C CA . SER A 1 159 ? -14.519 2.854 9.085 1.00 72.81 159 SER A CA 1
ATOM 1210 C C . SER A 1 159 ? -15.556 2.611 10.181 1.00 72.81 159 SER A C 1
ATOM 1212 O O . SER A 1 159 ? -15.727 1.470 10.601 1.00 72.81 159 SER A O 1
ATOM 1214 N N . LYS A 1 160 ? -16.325 3.635 10.581 1.00 70.25 160 LYS A N 1
ATOM 1215 C CA . LYS A 1 160 ? -17.392 3.489 11.591 1.00 70.25 160 LYS A CA 1
ATOM 1216 C C . LYS A 1 160 ? -18.479 2.492 11.180 1.00 70.25 160 LYS A C 1
ATOM 1218 O O . LYS A 1 160 ? -18.951 1.731 12.017 1.00 70.25 160 LYS A O 1
ATOM 1223 N N . LYS A 1 161 ? -18.882 2.481 9.904 1.00 73.25 161 LYS A N 1
ATOM 1224 C CA . LYS A 1 161 ? -19.937 1.578 9.410 1.00 73.25 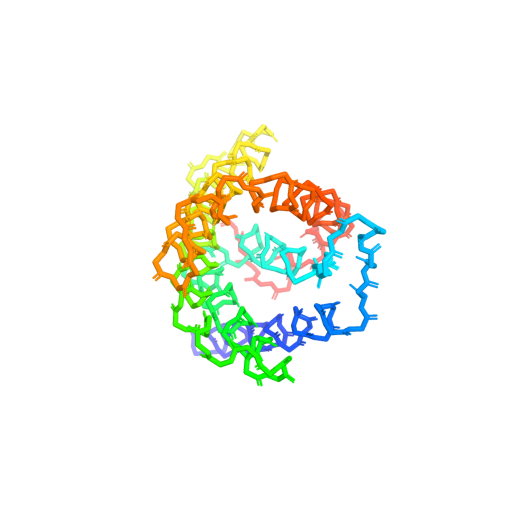161 LYS A CA 1
ATOM 1225 C C . LYS A 1 161 ? -19.433 0.144 9.278 1.00 73.25 161 LYS A C 1
ATOM 1227 O O . LYS A 1 161 ? -20.142 -0.787 9.642 1.00 73.25 161 LYS A O 1
ATOM 1232 N N . ILE A 1 162 ? -18.208 -0.035 8.791 1.00 68.62 162 ILE A N 1
ATOM 1233 C CA . ILE A 1 162 ? -17.640 -1.362 8.536 1.00 68.62 162 ILE A CA 1
ATOM 1234 C C . ILE A 1 162 ? -17.263 -2.071 9.841 1.00 68.62 162 ILE A C 1
ATOM 1236 O O . ILE A 1 162 ? -17.475 -3.276 9.961 1.00 68.62 162 ILE A O 1
ATOM 1240 N N . HIS A 1 163 ? -16.792 -1.342 10.854 1.00 67.19 163 HIS A N 1
ATOM 1241 C CA . HIS A 1 163 ? -16.474 -1.930 12.159 1.00 67.19 163 HIS A CA 1
ATOM 1242 C C . HIS A 1 163 ? -17.682 -2.625 12.805 1.00 67.19 163 HIS A C 1
ATOM 1244 O O . HIS A 1 163 ? -17.553 -3.728 13.338 1.00 67.19 163 HIS A O 1
ATOM 1250 N N . ASN A 1 164 ? -18.870 -2.026 12.661 1.00 61.72 164 ASN A N 1
ATOM 1251 C CA . ASN A 1 164 ? -20.129 -2.585 13.153 1.00 61.72 164 ASN A CA 1
ATOM 1252 C C . ASN A 1 164 ? -20.565 -3.850 12.395 1.00 61.72 164 ASN A C 1
ATOM 1254 O O . ASN A 1 164 ? -21.223 -4.706 12.971 1.00 61.72 164 ASN A O 1
ATOM 1258 N N . ILE A 1 165 ? -20.192 -3.999 11.119 1.00 64.88 165 ILE A N 1
ATOM 1259 C CA . ILE A 1 165 ? -20.551 -5.174 10.301 1.00 64.88 165 ILE A CA 1
ATOM 1260 C C . ILE A 1 165 ? -19.736 -6.411 10.707 1.00 64.88 165 ILE A C 1
ATOM 1262 O O . ILE A 1 165 ? -20.207 -7.546 10.572 1.00 64.88 165 ILE A O 1
ATOM 1266 N N . PHE A 1 166 ? -18.514 -6.203 11.198 1.00 61.66 166 PHE A N 1
ATOM 1267 C CA . PHE A 1 166 ? -17.553 -7.275 11.442 1.00 61.66 166 PHE A CA 1
ATOM 1268 C C . PHE A 1 166 ? -17.242 -7.555 12.914 1.00 61.66 166 PHE A C 1
ATOM 1270 O O . PHE A 1 166 ? -16.493 -8.503 13.175 1.00 61.66 166 PHE A O 1
ATOM 1277 N N . GLU A 1 167 ? -17.801 -6.790 13.861 1.00 56.19 167 GLU A N 1
ATOM 1278 C CA . GLU A 1 167 ? -17.505 -6.910 15.301 1.00 56.19 167 GLU A CA 1
ATOM 1279 C C . GLU A 1 167 ? -15.986 -7.031 15.539 1.00 56.19 167 GLU A C 1
ATOM 1281 O O . GLU A 1 167 ? -15.491 -8.020 16.096 1.00 56.19 167 GLU A O 1
ATOM 1286 N N . ILE A 1 168 ? -15.206 -6.106 14.974 1.00 54.09 168 ILE A N 1
ATOM 1287 C CA . ILE A 1 168 ? -13.740 -6.103 15.101 1.00 54.09 168 ILE A CA 1
ATOM 1288 C C . ILE A 1 168 ? -13.363 -5.249 16.316 1.00 54.09 168 ILE A C 1
ATOM 1290 O O . ILE A 1 168 ? -12.717 -4.229 16.140 1.00 54.09 168 ILE A O 1
ATOM 1294 N N . ASN A 1 169 ? -13.777 -5.634 17.529 1.00 38.31 169 ASN A N 1
ATOM 1295 C CA . ASN A 1 169 ? -13.335 -4.955 18.762 1.00 38.31 169 ASN A CA 1
ATOM 1296 C C . ASN A 1 169 ? -11.801 -4.779 18.777 1.00 38.31 169 ASN A C 1
ATOM 1298 O O . ASN A 1 169 ? -11.100 -5.800 18.601 1.00 38.31 169 ASN A O 1
#

Radius of gyration: 15.47 Å; Cα contacts (8 Å, |Δi|>4): 277; chains: 1; bounding box: 39×34×41 Å

pLDDT: mean 86.84, std 12.15, range [38.31, 97.88]

Nearest PDB structures (foldseek):
  4hzu-assembly1_S  TM=8.714E-01  e=3.135E-08  Levilactobacillus brevis
  4dve-assembly1_A  TM=7.112E-01  e=6.811E-04  Lactococcus cremoris subsp. cremoris MG1363
  5kc4-assembly1_A  TM=7.646E-01  e=2.044E-03  Thermotoga maritima MSB8
  4z7f-assembly2_C  TM=6.814E-01  e=3.627E-03  Enterococcus faecalis V583

Organism: NCBI:txid525328

Sequence (169 aa):
MKSKRIKLNVFTALMIAMSVVLGRCFLIPIFWTRGNINLCDAGIMLASLILGPFYGALVGGISGMLLDLISGYAQFAIFSLIAHGLEGLVIGFIYFKLKNRTWSKYLALFLGSVVMIAGYVVADSYLYSLKAGWLGIGTNILQALIGAIVSLSLYFALSKKIHNIFEIN

InterPro domains:
  IPR009825 ECF transporter, substrate-specific component-like [PF07155] (6-160)

Mean predicted aligned error: 5.47 Å

Secondary structure (DSSP, 8-state):
-HHHHHHHHHHHHHHHHHHHHHHHH-EEE-TTSS-EEESHHHHHHHHHHHH-HHHHHHHHHHHHHHHHHHHT-GGGHHHHHHHHHHHHHHHHHHHHHTTT-TTHHHHHHHHHHHHHHHHHHHHHHHHT-HHHHHHHHHHHHHHHHHHHHHHHHHHHHHHHHHHHHHT--

Foldseek 3Di:
DVVLVVVLVVVLVVLLVVLLCQQPVDWDCDPPDNDTQGLSLLSLLLQLLASAQQSSLSSFLNSQLVNCVVVVNNLCNNLRNVQRSQLRNQLRHQCVVPVVDPCSNVVSLVVSLVSNLVSQLVSLCVPPRNVRSVVCSVSSVVSSVVSSVSNVVVCVVPVVVSCVVNVPD

Solvent-accessible surface area (backbone atoms only — not comparable to full-atom values): 8077 Å² total; per-residue (Å²): 114,70,68,61,54,52,54,49,52,53,49,40,52,50,44,20,54,49,13,30,51,37,27,68,73,46,58,50,74,41,95,88,50,101,50,64,39,41,38,28,52,17,37,18,53,34,38,4,74,72,64,26,24,70,50,2,16,51,24,12,10,54,20,38,20,50,41,26,49,76,70,71,41,55,88,46,17,66,48,30,26,50,19,29,16,49,15,9,26,44,20,4,43,44,23,65,76,36,62,91,40,91,60,24,56,60,54,11,49,52,55,13,40,52,45,29,44,53,38,47,32,52,44,34,28,72,78,74,28,65,69,50,12,63,62,44,48,65,57,43,51,52,29,42,51,53,11,49,55,52,15,50,55,48,43,73,74,40,46,76,63,52,42,70,77,64,70,70,124